Protein AF-A0A9P1EZS2-F1 (afdb_monomer_lite)

Structure (mmCIF, N/CA/C/O backbone):
data_AF-A0A9P1EZS2-F1
#
_entry.id   AF-A0A9P1EZS2-F1
#
loop_
_atom_site.group_PDB
_atom_site.id
_atom_site.type_symbol
_atom_site.label_atom_id
_atom_site.label_alt_id
_atom_site.label_comp_id
_atom_site.label_asym_id
_atom_site.label_entity_id
_atom_site.label_seq_id
_atom_site.pdbx_PDB_ins_code
_atom_site.Cartn_x
_atom_site.Cartn_y
_atom_site.Cartn_z
_atom_site.occupancy
_atom_site.B_iso_or_equiv
_atom_site.auth_seq_id
_atom_site.auth_comp_id
_atom_site.auth_asym_id
_atom_site.auth_atom_id
_atom_site.pdbx_PDB_model_num
ATOM 1 N N . MET A 1 1 ? -34.189 25.548 -22.438 1.00 42.16 1 MET A N 1
ATOM 2 C CA . MET A 1 1 ? -33.738 24.722 -21.299 1.00 42.16 1 MET A CA 1
ATOM 3 C C . MET A 1 1 ? -32.223 24.577 -21.402 1.00 42.16 1 MET A C 1
ATOM 5 O O . MET A 1 1 ? -31.744 23.620 -21.988 1.00 42.16 1 MET A O 1
ATOM 9 N N . LEU A 1 2 ? -31.485 25.589 -20.935 1.00 39.69 2 LEU A N 1
ATOM 10 C CA . LEU A 1 2 ? -30.025 25.577 -20.815 1.00 39.69 2 LEU A CA 1
ATOM 11 C C . LEU A 1 2 ? -29.708 25.756 -19.328 1.00 39.69 2 LEU A C 1
ATOM 13 O O . LEU A 1 2 ? -30.153 26.732 -18.727 1.00 39.69 2 LEU A O 1
ATOM 17 N N . GLY A 1 3 ? -29.027 24.778 -18.733 1.00 44.19 3 GLY A N 1
ATOM 18 C CA . GLY A 1 3 ? -28.654 24.793 -17.320 1.00 44.19 3 GLY A CA 1
ATOM 19 C C . GLY A 1 3 ? -27.441 25.696 -17.062 1.00 44.19 3 GLY A C 1
ATOM 20 O O . GLY A 1 3 ? -26.552 25.765 -17.913 1.00 44.19 3 GLY A O 1
ATOM 21 N N . PRO A 1 4 ? -27.367 26.378 -15.908 1.00 53.72 4 PRO A N 1
ATOM 22 C CA . PRO A 1 4 ? -26.203 27.174 -15.559 1.00 53.72 4 PRO A CA 1
ATOM 23 C C . PRO A 1 4 ? -25.082 26.275 -15.025 1.00 53.72 4 PRO A C 1
ATOM 25 O O . PRO A 1 4 ? -25.092 25.821 -13.882 1.00 53.72 4 PRO A O 1
ATOM 28 N N . VAL A 1 5 ? -24.083 26.055 -15.876 1.00 50.00 5 VAL A N 1
ATOM 29 C CA . VAL A 1 5 ? -22.696 25.826 -15.468 1.00 50.00 5 VAL A CA 1
ATOM 30 C C . VAL A 1 5 ? -22.141 27.182 -15.041 1.00 50.00 5 VAL A C 1
ATOM 32 O O . VAL A 1 5 ? -22.043 28.063 -15.884 1.00 50.00 5 VAL A O 1
ATOM 35 N N . PHE A 1 6 ? -21.810 27.357 -13.761 1.00 44.69 6 PHE A N 1
ATOM 36 C CA . PHE A 1 6 ? -20.547 27.960 -13.307 1.00 44.69 6 PHE A CA 1
ATOM 37 C C . PHE A 1 6 ? -20.536 28.031 -11.777 1.00 44.69 6 PHE A C 1
ATOM 39 O O . PHE A 1 6 ? -21.107 28.918 -11.148 1.00 44.69 6 PHE A O 1
ATOM 46 N N . LEU A 1 7 ? -19.851 27.062 -11.179 1.00 47.06 7 LEU A N 1
ATOM 47 C CA . LEU A 1 7 ? -19.443 27.080 -9.784 1.00 47.06 7 LEU A CA 1
ATOM 48 C C . LEU A 1 7 ? -18.214 27.999 -9.703 1.00 47.06 7 LEU A C 1
ATOM 50 O O . LEU A 1 7 ? -17.078 27.546 -9.808 1.00 47.06 7 LEU A O 1
ATOM 54 N N . LEU A 1 8 ? -18.449 29.313 -9.623 1.00 40.16 8 LEU A N 1
ATOM 55 C CA . LEU A 1 8 ? -17.398 30.317 -9.455 1.00 40.16 8 LEU A CA 1
ATOM 56 C C . LEU A 1 8 ? -17.190 30.568 -7.954 1.00 40.16 8 LEU A C 1
ATOM 58 O O . LEU A 1 8 ? -17.811 31.436 -7.345 1.00 40.16 8 LEU A O 1
ATOM 62 N N . LEU A 1 9 ? -16.329 29.753 -7.347 1.00 45.00 9 LEU A N 1
ATOM 63 C CA . LEU A 1 9 ? -15.863 29.928 -5.975 1.00 45.00 9 LEU A CA 1
ATOM 64 C C . LEU A 1 9 ? -14.822 31.063 -5.951 1.00 45.00 9 LEU A C 1
ATOM 66 O O . LEU A 1 9 ? -13.620 30.831 -6.048 1.00 45.00 9 LEU A O 1
ATOM 70 N N . THR A 1 10 ? -15.287 32.307 -5.864 1.00 47.81 10 THR A N 1
ATOM 71 C CA . THR A 1 10 ? -14.428 33.484 -5.671 1.00 47.81 10 THR A CA 1
ATOM 72 C C . THR A 1 10 ? -14.841 34.239 -4.417 1.00 47.81 10 THR A C 1
ATOM 74 O O . THR A 1 10 ? -15.723 35.087 -4.484 1.00 47.81 10 THR A O 1
ATOM 77 N N . VAL A 1 11 ? -14.157 33.981 -3.298 1.00 49.00 11 VAL A N 1
ATOM 78 C CA . VAL A 1 11 ? -13.886 35.006 -2.278 1.00 49.00 11 VAL A CA 1
ATOM 79 C C . VAL A 1 11 ? -12.475 34.778 -1.737 1.00 49.00 11 VAL A C 1
ATOM 81 O O . VAL A 1 11 ? -12.208 33.840 -0.990 1.00 49.00 11 VAL A O 1
ATOM 84 N N . LEU A 1 12 ? -11.566 35.652 -2.168 1.00 47.69 12 LEU A N 1
ATOM 85 C CA . LEU A 1 12 ? -10.296 35.919 -1.510 1.00 47.69 12 LEU A CA 1
ATOM 86 C C . LEU A 1 12 ? -10.538 36.696 -0.205 1.00 47.69 12 LEU A C 1
ATOM 88 O O . LEU A 1 12 ? -11.378 37.588 -0.161 1.00 47.69 12 LEU A O 1
ATOM 92 N N . SER A 1 13 ? -9.639 36.454 0.753 1.00 43.81 13 SER A N 1
ATOM 93 C CA . SER A 1 13 ? -9.264 37.323 1.878 1.00 43.81 13 SER A CA 1
ATOM 94 C C . SER A 1 13 ? -10.210 37.392 3.082 1.00 43.81 13 SER A C 1
ATOM 96 O O . SER A 1 13 ? -11.273 37.995 3.032 1.00 43.81 13 SER A O 1
ATOM 98 N N . ALA A 1 14 ? -9.740 36.895 4.228 1.00 48.53 14 ALA A N 1
ATOM 99 C CA . ALA A 1 14 ? -9.225 37.772 5.285 1.00 48.53 14 ALA A CA 1
ATOM 100 C C . ALA A 1 14 ? -8.646 36.940 6.440 1.00 48.53 14 ALA A C 1
ATOM 102 O O . ALA A 1 14 ? -9.167 35.892 6.811 1.00 48.53 14 ALA A O 1
ATOM 103 N N . HIS A 1 15 ? -7.549 37.430 7.013 1.00 48.53 15 HIS A N 1
ATOM 104 C CA . HIS A 1 15 ? -6.963 36.943 8.258 1.00 48.53 15 HIS A CA 1
ATOM 105 C C . HIS A 1 15 ? -8.011 36.880 9.382 1.00 48.53 15 HIS A C 1
ATOM 107 O O . HIS A 1 15 ? -8.374 37.910 9.945 1.00 48.53 15 HIS A O 1
ATOM 113 N N . ALA A 1 16 ? -8.438 35.679 9.763 1.00 54.88 16 ALA A N 1
ATOM 114 C CA . ALA A 1 16 ? -9.293 35.457 10.924 1.00 54.88 16 ALA A CA 1
ATOM 115 C C . ALA A 1 16 ? -8.528 34.688 12.007 1.00 54.88 16 ALA A C 1
ATOM 117 O O . ALA A 1 16 ? -8.819 33.534 12.281 1.00 54.88 16 ALA A O 1
ATOM 118 N N . PHE A 1 17 ? -7.522 35.330 12.606 1.00 55.34 17 PHE A N 1
ATOM 119 C CA . PHE A 1 17 ? -7.008 34.962 13.931 1.00 55.34 17 PHE A CA 1
ATOM 120 C C . PHE A 1 17 ? -6.355 36.190 14.574 1.00 55.34 17 PHE A C 1
ATOM 122 O O . PHE A 1 17 ? -5.138 36.363 14.595 1.00 55.34 17 PHE A O 1
ATOM 129 N N . ARG A 1 18 ? -7.189 37.097 15.081 1.00 59.06 18 ARG A N 1
ATOM 130 C CA . ARG A 1 18 ? -6.772 38.130 16.032 1.00 59.06 18 ARG A CA 1
ATOM 131 C C . ARG A 1 18 ? -7.809 38.198 17.144 1.00 59.06 18 ARG A C 1
ATOM 133 O O . ARG A 1 18 ? -8.926 38.637 16.912 1.00 59.06 18 ARG A O 1
ATOM 140 N N . GLY A 1 19 ? -7.398 37.767 18.335 1.00 53.03 19 GLY A N 1
ATOM 141 C CA . GLY A 1 19 ? -8.117 38.001 19.585 1.00 53.03 19 GLY A CA 1
ATOM 142 C C . GLY A 1 19 ? -8.971 36.829 20.059 1.00 53.03 19 GLY A C 1
ATOM 143 O O . GLY A 1 19 ? -10.191 36.876 19.967 1.00 53.03 19 GLY A O 1
ATOM 144 N N . LEU A 1 20 ? -8.339 35.811 20.652 1.00 61.22 20 LEU A N 1
ATOM 145 C CA . LEU A 1 20 ? -9.022 35.062 21.708 1.00 61.22 20 LEU A CA 1
ATOM 146 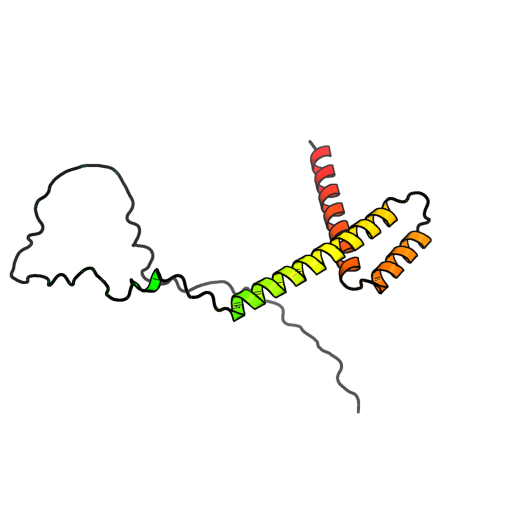C C . LEU A 1 20 ? -9.229 36.033 22.885 1.00 61.22 20 LEU A C 1
ATOM 148 O O . LEU A 1 20 ? -8.265 36.708 23.260 1.00 61.22 20 LEU A O 1
ATOM 152 N N . PRO A 1 21 ? -10.430 36.142 23.476 1.00 60.62 21 PRO A N 1
ATOM 153 C CA . PRO A 1 21 ? -10.590 36.884 24.718 1.00 60.62 21 PRO A CA 1
ATOM 154 C C . PRO A 1 21 ? -9.717 36.219 25.789 1.00 60.62 21 PRO A C 1
ATOM 156 O O . PRO A 1 21 ? -9.836 35.019 26.038 1.00 60.62 21 PRO A O 1
ATOM 159 N N . SER A 1 22 ? -8.806 36.978 26.402 1.00 60.75 22 SER A N 1
ATOM 160 C CA . SER A 1 22 ? -8.034 36.487 27.543 1.00 60.75 22 SER A CA 1
ATOM 161 C C . SER A 1 22 ? -9.009 36.116 28.655 1.00 60.75 22 SER A C 1
ATOM 163 O O . SER A 1 22 ? -9.719 36.991 29.154 1.00 60.75 22 SER A O 1
ATOM 165 N N . LEU A 1 23 ? -9.054 34.837 29.035 1.00 58.97 23 LEU A N 1
ATOM 166 C CA . LEU A 1 23 ? -9.809 34.402 30.206 1.00 58.97 23 LEU A CA 1
ATOM 167 C C . LEU A 1 23 ? -9.289 35.162 31.436 1.00 58.97 23 LEU A C 1
ATOM 169 O O . LEU A 1 23 ? -8.107 35.026 31.772 1.00 58.97 23 LEU A O 1
ATOM 173 N N . PRO A 1 24 ? -10.132 35.940 32.133 1.00 52.66 24 PRO A N 1
ATOM 174 C CA . PRO A 1 24 ? -9.740 36.539 33.394 1.00 52.66 24 PRO A CA 1
ATOM 175 C C . PRO A 1 24 ? -9.599 35.422 34.432 1.00 52.66 24 PRO A C 1
ATOM 177 O O . PRO A 1 24 ? -10.564 34.721 34.725 1.00 52.66 24 PRO A O 1
ATOM 180 N N . GLY A 1 25 ? -8.405 35.264 35.008 1.00 57.09 25 GLY A N 1
ATOM 181 C CA . GLY A 1 25 ? -8.287 34.694 36.354 1.00 57.09 25 GLY A CA 1
ATOM 182 C C . GLY A 1 25 ? -7.610 33.333 36.543 1.00 57.09 25 GLY A C 1
ATOM 183 O O . GLY A 1 25 ? -7.593 32.873 37.678 1.00 57.09 25 GLY A O 1
ATOM 184 N N . TYR A 1 26 ? -6.996 32.704 35.532 1.00 55.81 26 TYR A N 1
ATOM 185 C CA . TYR A 1 26 ? -6.323 31.399 35.735 1.00 55.81 26 TYR A CA 1
ATOM 186 C C . TYR A 1 26 ? -4.783 31.427 35.761 1.00 55.81 26 TYR A C 1
ATOM 188 O O . TYR A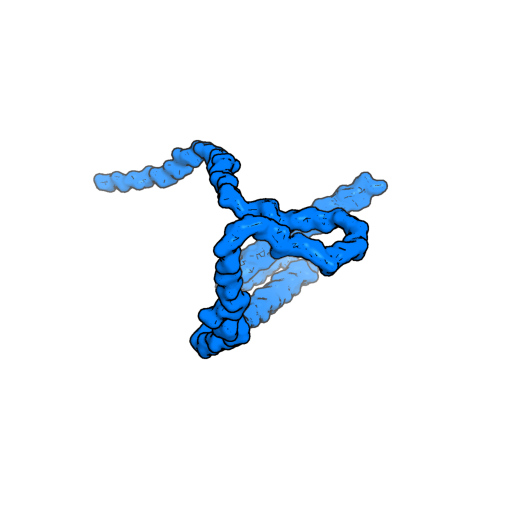 1 26 ? -4.165 30.391 35.989 1.00 55.81 26 TYR A O 1
ATOM 196 N N . LEU A 1 27 ? -4.140 32.588 35.591 1.00 51.34 27 LEU A N 1
ATOM 197 C CA . LEU A 1 27 ? -2.669 32.684 35.512 1.00 51.34 27 LEU A CA 1
ATOM 198 C C . LEU A 1 27 ? -1.938 33.006 36.832 1.00 51.34 27 LEU A C 1
ATOM 200 O O . LEU A 1 27 ? -0.716 33.082 36.821 1.00 51.34 27 LEU A O 1
ATOM 204 N N . ASN A 1 28 ? -2.628 33.108 37.976 1.00 53.91 28 ASN A N 1
ATOM 205 C CA . ASN A 1 28 ? -1.989 33.377 39.282 1.00 53.91 28 ASN A CA 1
ATOM 206 C C . ASN A 1 28 ? -2.011 32.179 40.257 1.00 53.91 28 ASN A C 1
ATOM 208 O O . ASN A 1 28 ? -1.978 32.371 41.469 1.00 53.91 28 ASN A O 1
ATOM 212 N N . ALA A 1 29 ? -2.072 30.939 39.759 1.00 55.19 29 ALA A N 1
ATOM 213 C CA . ALA A 1 29 ? -2.030 29.739 40.611 1.00 55.19 29 ALA A CA 1
ATOM 214 C C . ALA A 1 29 ? -0.631 29.106 40.756 1.00 55.19 29 ALA A C 1
ATOM 216 O O . ALA A 1 29 ? -0.474 28.154 41.516 1.00 55.19 29 ALA A O 1
ATOM 217 N N . PHE A 1 30 ? 0.395 29.644 40.093 1.00 49.12 30 PHE A N 1
ATOM 218 C CA . PHE A 1 30 ? 1.780 29.219 40.293 1.00 49.12 30 PHE A CA 1
ATOM 219 C C . PHE A 1 30 ? 2.580 30.374 40.883 1.00 49.12 30 PHE A C 1
ATOM 221 O O . PHE A 1 30 ? 3.168 31.189 40.177 1.00 49.12 30 PHE A O 1
ATOM 228 N N . GLY A 1 31 ? 2.542 30.451 42.214 1.00 43.75 31 GLY A N 1
ATOM 229 C CA . GLY A 1 31 ? 3.462 31.271 42.986 1.00 43.75 31 GLY A CA 1
ATOM 230 C C . GLY A 1 31 ? 4.897 30.872 42.659 1.00 43.75 31 GLY A C 1
ATOM 231 O O . GLY A 1 31 ? 5.270 29.702 42.723 1.00 43.75 31 GLY A O 1
ATOM 232 N N . THR A 1 32 ? 5.678 31.872 42.279 1.00 45.88 32 THR A N 1
ATOM 233 C CA . THR A 1 32 ? 7.109 31.805 42.015 1.00 45.88 32 THR A CA 1
ATOM 234 C C . THR A 1 32 ? 7.847 31.249 43.229 1.00 45.88 32 THR A C 1
ATOM 236 O O . THR A 1 32 ? 7.837 31.850 44.304 1.00 45.88 32 THR A O 1
ATOM 239 N N . THR A 1 33 ? 8.511 30.108 43.062 1.00 46.25 33 THR A N 1
ATOM 240 C CA . THR A 1 33 ? 9.454 29.577 44.044 1.00 46.25 33 THR A CA 1
ATOM 241 C C . THR A 1 33 ? 10.733 30.406 44.002 1.00 46.25 33 THR A C 1
ATOM 243 O O . THR A 1 33 ? 11.621 30.152 43.190 1.00 46.25 33 THR A O 1
ATOM 246 N N . SER A 1 34 ? 10.841 31.389 44.887 1.00 39.59 34 SER A N 1
ATOM 247 C CA . SER A 1 34 ? 12.123 31.969 45.275 1.00 39.59 34 SER A CA 1
ATOM 248 C C . SER A 1 34 ? 12.412 31.594 46.727 1.00 39.59 34 SER A C 1
ATOM 250 O O . SER A 1 34 ? 11.769 32.102 47.639 1.00 39.59 34 SER A O 1
ATOM 252 N N . SER A 1 35 ? 13.376 30.682 46.882 1.00 36.53 35 SER A N 1
ATOM 253 C CA . SER A 1 35 ? 14.331 30.566 47.996 1.00 36.53 35 SER A CA 1
ATOM 254 C C . SER A 1 35 ? 13.812 30.552 49.447 1.00 36.53 35 SER A C 1
ATOM 256 O O . SER A 1 35 ? 13.485 31.584 50.016 1.00 36.53 35 SER A O 1
ATOM 258 N N . SER A 1 36 ? 13.909 29.365 50.058 1.00 39.97 36 SER A N 1
ATOM 259 C CA . SER A 1 36 ? 14.579 29.094 51.346 1.00 39.97 36 SER A CA 1
ATOM 260 C C . SER A 1 36 ? 14.473 30.137 52.469 1.00 39.97 36 SER A C 1
ATOM 262 O O . SER A 1 36 ? 15.233 31.100 52.476 1.00 39.97 36 SER A O 1
ATOM 264 N N . ALA A 1 37 ? 13.688 29.822 53.503 1.00 34.88 37 ALA A N 1
ATOM 265 C CA . ALA A 1 37 ? 14.141 29.825 54.900 1.00 34.88 37 ALA A CA 1
ATOM 266 C C . ALA A 1 37 ? 13.066 29.182 55.789 1.00 34.88 37 ALA A C 1
ATOM 268 O O . ALA A 1 37 ? 11.892 29.546 55.724 1.00 34.88 37 ALA A O 1
ATOM 269 N N . GLU A 1 38 ? 13.476 28.218 56.610 1.00 46.91 38 GLU A N 1
ATOM 270 C CA . GLU A 1 38 ? 12.722 27.804 57.789 1.00 46.91 38 GLU A CA 1
ATOM 271 C C . GLU A 1 38 ? 12.465 29.010 58.702 1.00 46.91 38 GLU A C 1
ATOM 273 O O . GLU A 1 38 ? 13.384 29.793 58.931 1.00 46.91 38 GLU A O 1
ATOM 278 N N . ALA A 1 39 ? 11.250 29.132 59.241 1.00 40.19 39 ALA A N 1
ATOM 279 C CA . ALA A 1 39 ? 10.993 29.600 60.605 1.00 40.19 39 ALA A CA 1
ATOM 280 C C . ALA A 1 39 ? 9.485 29.613 60.902 1.00 40.19 39 ALA A C 1
ATOM 282 O O . ALA A 1 39 ? 8.671 30.093 60.117 1.00 40.19 39 ALA A O 1
ATOM 283 N N . ASP A 1 40 ? 9.164 29.122 62.094 1.00 36.28 40 ASP A N 1
ATOM 284 C CA . ASP A 1 40 ? 8.028 29.512 62.923 1.00 36.28 40 ASP A CA 1
ATOM 285 C C . ASP A 1 40 ? 6.602 29.163 62.484 1.00 36.28 40 ASP A C 1
ATOM 287 O O . ASP A 1 40 ? 5.780 29.947 62.013 1.00 36.28 40 ASP A O 1
ATOM 291 N N . ASN A 1 41 ? 6.260 27.946 62.895 1.00 51.97 41 ASN A 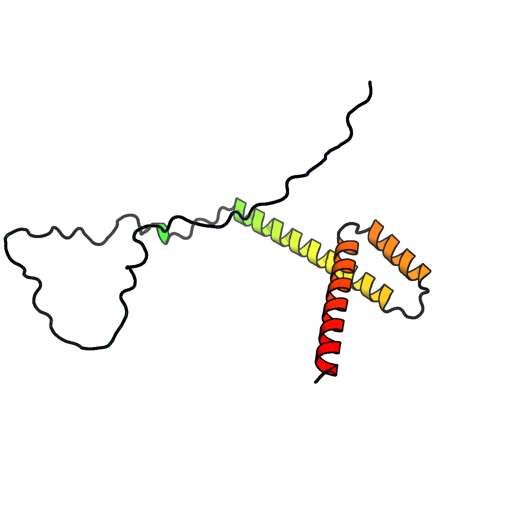N 1
ATOM 292 C CA . ASN A 1 41 ? 5.204 27.696 63.872 1.00 51.97 41 ASN A CA 1
ATOM 293 C C . ASN A 1 41 ? 4.933 28.876 64.845 1.00 51.97 41 ASN A C 1
ATOM 295 O O . ASN A 1 41 ? 5.414 28.878 65.970 1.00 51.97 41 ASN A O 1
ATOM 299 N N . SER A 1 42 ? 4.144 29.870 64.442 1.00 49.75 42 SER A N 1
ATOM 300 C CA . SER A 1 42 ? 3.180 30.582 65.298 1.00 49.75 42 SER A CA 1
ATOM 301 C C . SER A 1 42 ? 2.471 31.681 64.502 1.00 49.75 42 SER A C 1
ATOM 303 O O . SER A 1 42 ? 3.049 32.329 63.640 1.00 49.75 42 SER A O 1
ATOM 305 N N . GLY A 1 43 ? 1.193 31.915 64.801 1.00 51.31 43 GLY A N 1
ATOM 306 C CA . GLY A 1 43 ? 0.540 33.163 64.401 1.00 51.31 43 GLY A CA 1
ATOM 307 C C . GLY A 1 43 ? -0.343 33.089 63.158 1.00 51.31 43 GLY A C 1
ATOM 308 O O . GLY A 1 43 ? -0.130 33.790 62.176 1.00 51.31 43 GLY A O 1
ATOM 309 N N . ARG A 1 44 ? -1.449 32.346 63.243 1.00 50.91 44 ARG A N 1
ATOM 310 C CA . ARG A 1 44 ? -2.694 32.777 62.581 1.00 50.91 44 ARG A CA 1
ATOM 311 C C . ARG A 1 44 ? -3.810 32.934 63.604 1.00 50.91 44 ARG A C 1
ATOM 313 O O . ARG A 1 44 ? -4.862 32.316 63.509 1.00 50.91 44 ARG A O 1
ATOM 320 N N . PHE A 1 45 ? -3.559 33.800 64.581 1.00 49.22 45 PHE A N 1
ATOM 321 C CA . PHE A 1 45 ? -4.623 34.544 65.240 1.00 49.22 45 PHE A CA 1
ATOM 322 C C . PHE A 1 45 ? -4.586 35.966 64.691 1.00 49.22 45 PHE A C 1
ATOM 324 O O . PHE A 1 45 ? -3.689 36.736 65.018 1.00 49.22 45 PHE A O 1
ATOM 331 N N . TYR A 1 46 ? -5.573 36.308 63.866 1.00 46.47 46 TYR A N 1
ATOM 332 C CA . TYR A 1 46 ? -5.984 37.696 63.698 1.00 46.47 46 TYR A CA 1
ATOM 333 C C . TYR A 1 46 ? -7.381 37.864 64.293 1.00 46.47 46 TYR A C 1
ATOM 335 O O . TYR A 1 46 ? -8.231 36.977 64.235 1.00 46.47 46 TYR A O 1
ATOM 343 N N . ASN A 1 47 ? -7.519 38.995 64.971 1.00 49.50 47 ASN A N 1
ATOM 344 C CA . ASN A 1 47 ? -8.493 39.336 65.992 1.00 49.50 47 ASN A CA 1
ATOM 345 C C . ASN A 1 47 ? -9.967 39.366 65.543 1.00 49.50 47 ASN A C 1
ATOM 347 O O . ASN A 1 47 ? -10.286 39.672 64.400 1.00 49.50 47 ASN A O 1
ATOM 351 N N . ARG A 1 48 ? -10.837 39.186 66.553 1.00 51.88 48 ARG A N 1
ATOM 352 C CA . ARG A 1 48 ? -12.308 39.346 66.606 1.00 51.88 48 ARG A CA 1
ATOM 353 C C . ARG A 1 48 ? -13.162 38.253 65.941 1.00 51.88 48 ARG A C 1
ATOM 355 O O . ARG A 1 48 ? -13.756 38.421 64.887 1.00 51.88 48 ARG A O 1
ATOM 362 N N . GLY A 1 49 ? -13.363 37.178 66.706 1.00 55.69 49 GLY A N 1
ATOM 363 C CA . GLY A 1 49 ? -14.717 36.693 67.012 1.00 55.69 49 GLY A CA 1
ATOM 364 C C . GLY A 1 49 ? -15.412 35.735 66.044 1.00 55.69 49 GLY A C 1
ATOM 365 O O . GLY A 1 49 ? -16.481 35.250 66.400 1.00 55.69 49 GLY A O 1
ATOM 366 N N . LEU A 1 50 ? -14.846 35.393 64.885 1.00 53.06 50 LEU A N 1
ATOM 367 C CA . LEU A 1 50 ? -15.466 34.408 63.992 1.00 53.06 50 LEU A CA 1
ATOM 368 C C . LEU A 1 50 ? -14.529 33.223 63.749 1.00 53.06 50 LEU A C 1
ATOM 370 O O . LEU A 1 50 ? -13.569 33.307 62.985 1.00 53.06 50 LEU A O 1
ATOM 374 N N . ARG A 1 51 ? -14.820 32.088 64.398 1.00 53.44 51 ARG A N 1
ATOM 375 C CA . ARG A 1 51 ? -14.248 30.795 64.003 1.00 53.44 51 ARG A CA 1
ATOM 376 C C . ARG A 1 51 ? -14.689 30.527 62.565 1.00 53.44 51 ARG A C 1
ATOM 378 O O . ARG A 1 51 ? -15.852 30.204 62.332 1.00 53.44 51 ARG A O 1
ATOM 385 N N . VAL A 1 52 ? -13.778 30.674 61.605 1.00 53.25 52 VAL A N 1
ATOM 386 C CA . VAL A 1 52 ? -14.003 30.206 60.235 1.00 53.25 52 VAL A CA 1
ATOM 387 C C . VAL A 1 52 ? -14.258 28.706 60.334 1.00 53.25 52 VAL A C 1
ATOM 389 O O . VAL A 1 52 ? -13.379 27.956 60.758 1.00 53.25 52 VAL A O 1
ATOM 392 N N . LYS A 1 53 ? -15.482 28.268 60.014 1.00 59.00 53 LYS A N 1
ATOM 393 C CA . LYS A 1 53 ? -15.801 26.846 59.894 1.00 59.00 53 LYS A CA 1
ATOM 394 C C . LYS A 1 53 ? -14.967 26.312 58.735 1.00 59.00 53 LYS A C 1
ATOM 396 O O . LYS A 1 53 ? -15.305 26.517 57.574 1.00 59.00 53 LYS A O 1
ATOM 401 N N . THR A 1 54 ? -13.841 25.687 59.049 1.00 60.41 54 THR A N 1
ATOM 402 C CA . THR A 1 54 ? -13.066 24.921 58.081 1.00 60.41 54 THR A CA 1
ATOM 403 C C . THR A 1 54 ? -13.935 23.746 57.664 1.00 60.41 54 THR A C 1
ATOM 405 O O . THR A 1 54 ? -14.139 22.819 58.448 1.00 60.41 54 THR A O 1
ATOM 408 N N . TYR A 1 55 ? -14.507 23.816 56.464 1.00 52.66 55 TYR A N 1
ATOM 409 C CA . TYR A 1 55 ? -15.166 22.662 55.870 1.00 52.66 55 TYR A CA 1
ATOM 410 C C . TYR A 1 55 ? -14.143 21.526 55.734 1.00 52.66 55 TYR A C 1
ATOM 412 O O . TYR A 1 55 ? -12.964 21.797 55.471 1.00 52.66 55 TYR A O 1
ATOM 420 N N . PRO A 1 56 ? -14.555 20.266 55.947 1.00 57.53 56 PRO A N 1
ATOM 421 C CA . PRO A 1 56 ? -13.667 19.130 55.770 1.00 57.53 56 PRO A CA 1
ATOM 422 C C . PRO A 1 56 ? -13.084 19.155 54.353 1.00 57.53 56 PRO A C 1
ATOM 424 O O . PRO A 1 56 ? -13.797 19.335 53.372 1.00 57.53 56 PRO A O 1
ATOM 427 N N . ARG A 1 57 ? -11.763 18.972 54.254 1.00 57.50 57 ARG A N 1
ATOM 428 C CA . ARG A 1 57 ? -11.005 18.898 52.989 1.00 57.50 57 ARG A CA 1
ATOM 429 C C . ARG A 1 57 ? -11.334 17.658 52.147 1.00 57.50 57 ARG A C 1
ATOM 431 O O . ARG A 1 57 ? -10.720 17.457 51.104 1.00 57.50 57 ARG A O 1
ATOM 438 N N . VAL A 1 58 ? -12.256 16.823 52.614 1.00 56.06 58 VAL A N 1
ATOM 439 C CA . VAL A 1 58 ? -12.690 15.614 51.927 1.00 56.06 58 VAL A CA 1
ATOM 440 C C . VAL A 1 58 ? -13.903 15.994 51.090 1.00 56.06 58 VAL A C 1
ATOM 442 O O . VAL A 1 58 ? -15.015 16.136 51.594 1.00 56.06 58 VAL A O 1
ATOM 445 N N . TYR A 1 59 ? -13.662 16.242 49.806 1.00 54.38 59 TYR A N 1
ATOM 446 C CA . TYR A 1 59 ? -14.728 16.282 48.816 1.00 54.38 59 TYR A CA 1
ATOM 447 C C . TYR A 1 59 ? -15.231 14.845 48.645 1.00 54.38 59 TYR A C 1
ATOM 449 O O . TYR A 1 59 ? -14.698 14.109 47.814 1.00 54.38 59 TYR A O 1
ATOM 457 N N . ASN A 1 60 ? -16.220 14.447 49.452 1.00 53.81 60 ASN A N 1
ATOM 458 C CA . ASN A 1 60 ? -16.977 13.215 49.236 1.00 53.81 60 ASN A CA 1
ATOM 459 C C . ASN A 1 60 ? -17.576 13.284 47.822 1.00 53.81 60 ASN A C 1
ATOM 461 O O . ASN A 1 60 ? -18.529 14.029 47.588 1.00 53.81 60 ASN A O 1
ATOM 465 N N . GLY A 1 61 ? -16.947 12.601 46.867 1.00 54.72 61 GLY A N 1
ATOM 466 C CA . GLY A 1 61 ? -17.269 12.698 45.438 1.00 54.72 61 GLY A CA 1
ATOM 467 C C . GLY A 1 61 ? -16.073 12.701 44.479 1.00 54.72 61 GLY A C 1
ATOM 468 O O . GLY A 1 61 ? -16.270 12.448 43.294 1.00 54.72 61 GLY A O 1
ATOM 469 N N . LEU A 1 62 ? -14.837 12.936 44.946 1.00 54.06 62 LEU A N 1
ATOM 470 C CA . LEU A 1 62 ? -13.623 12.752 44.118 1.00 54.06 62 LEU A CA 1
ATOM 471 C C . LEU A 1 62 ? -13.061 11.322 44.174 1.00 54.06 62 LEU A C 1
ATOM 473 O O . LEU A 1 62 ? -12.185 10.967 43.390 1.00 54.06 62 LEU A O 1
ATOM 477 N N . GLU A 1 63 ? -13.583 10.494 45.070 1.00 57.34 63 GLU A N 1
ATOM 478 C CA . GLU A 1 63 ? -13.202 9.089 45.242 1.00 57.34 63 GLU A CA 1
ATOM 479 C C . GLU A 1 63 ? -13.586 8.195 44.048 1.00 57.34 63 GLU A C 1
ATOM 481 O O . GLU A 1 63 ? -12.906 7.205 43.793 1.00 57.34 63 GLU A O 1
ATOM 486 N N . ASN A 1 64 ? -14.533 8.630 43.207 1.00 53.25 64 ASN A N 1
ATOM 487 C CA . ASN A 1 64 ? -14.915 7.921 41.977 1.00 53.25 64 ASN A CA 1
ATOM 488 C C . ASN A 1 64 ? -14.120 8.353 40.729 1.00 53.25 64 ASN A C 1
ATOM 490 O O . ASN A 1 64 ? -14.322 7.802 39.652 1.00 53.25 64 ASN A O 1
ATOM 494 N N . LEU A 1 65 ? -13.202 9.324 40.826 1.00 53.69 65 LEU A N 1
ATOM 495 C CA . LEU A 1 65 ? -12.313 9.664 39.698 1.00 53.69 65 LEU A CA 1
ATOM 496 C C . LEU A 1 65 ? -11.098 8.729 39.599 1.00 53.69 65 LEU A C 1
ATOM 498 O O . LEU A 1 65 ? -10.409 8.729 38.580 1.00 53.69 65 LEU A O 1
ATOM 502 N N . ALA A 1 66 ? -10.836 7.946 40.650 1.00 53.84 66 ALA A N 1
ATOM 503 C CA . ALA A 1 66 ? -9.844 6.876 40.651 1.00 53.84 66 ALA A CA 1
ATOM 504 C C . ALA A 1 66 ? -10.429 5.529 40.189 1.00 53.84 66 ALA A C 1
ATOM 506 O O . ALA A 1 66 ? -9.669 4.581 39.977 1.00 53.84 66 ALA A O 1
ATOM 507 N N . GLU A 1 67 ? -11.752 5.429 40.007 1.00 54.22 67 GLU A N 1
ATOM 508 C CA . GLU A 1 67 ? -12.356 4.251 39.398 1.00 54.22 67 GLU A CA 1
ATOM 509 C C . GLU A 1 67 ? -11.958 4.213 37.927 1.00 54.22 67 GLU A C 1
ATOM 511 O O . GLU A 1 67 ? -12.277 5.089 37.121 1.00 54.22 67 GLU A O 1
ATOM 516 N N . LEU A 1 68 ? -11.181 3.184 37.606 1.00 55.81 68 LEU A N 1
ATOM 517 C CA . LEU A 1 68 ? -10.722 2.841 36.277 1.00 55.81 68 LEU A CA 1
ATOM 518 C C . LEU A 1 68 ? -11.963 2.673 35.400 1.00 55.81 68 LEU A C 1
ATOM 520 O O . LEU A 1 68 ? -12.555 1.598 35.409 1.00 55.81 68 LEU A O 1
ATOM 524 N N . LYS A 1 69 ? -12.376 3.761 34.723 1.00 58.81 69 LYS A N 1
ATOM 525 C CA . LYS A 1 69 ? -13.580 3.849 33.887 1.00 58.81 69 LYS A CA 1
ATOM 526 C C . LYS A 1 69 ? -13.767 2.514 33.187 1.00 58.81 69 LYS A C 1
ATOM 528 O O . LYS A 1 69 ? -12.921 2.141 32.368 1.00 58.81 69 LYS A O 1
ATOM 533 N N . GLU A 1 70 ? -14.806 1.795 33.608 1.00 56.38 70 GLU A N 1
ATOM 534 C CA . GLU A 1 70 ? -15.127 0.445 33.169 1.00 56.38 70 GLU A CA 1
ATOM 535 C C . GLU A 1 70 ? -14.927 0.408 31.652 1.00 56.38 70 GLU A C 1
ATOM 537 O O . GLU A 1 70 ? -15.498 1.229 30.926 1.00 56.38 70 GLU A O 1
ATOM 542 N N . LYS A 1 71 ? -13.967 -0.403 31.184 1.00 65.50 71 LYS A N 1
ATOM 543 C CA . LYS A 1 71 ? -13.616 -0.458 29.763 1.00 65.50 71 LYS A CA 1
ATOM 544 C C . LYS A 1 71 ? -14.864 -0.924 29.041 1.00 65.50 71 LYS A C 1
ATOM 546 O O . LYS A 1 71 ? -15.136 -2.118 29.045 1.00 65.50 71 LYS A O 1
ATOM 551 N N . ASP A 1 72 ? -15.594 0.023 28.462 1.00 77.88 72 ASP A N 1
ATOM 552 C CA . ASP A 1 72 ? -16.800 -0.259 27.702 1.00 77.88 72 ASP A CA 1
ATOM 553 C C . ASP A 1 72 ? -16.470 -1.403 26.725 1.00 77.88 72 ASP A C 1
ATOM 555 O O . ASP A 1 72 ? -15.584 -1.239 25.868 1.00 77.88 72 ASP A O 1
ATOM 559 N N . PRO A 1 73 ? -17.078 -2.590 26.905 1.00 80.69 73 PRO A N 1
ATOM 560 C CA . PRO A 1 73 ? -16.710 -3.778 26.148 1.00 80.69 73 PRO A CA 1
ATOM 561 C C . PRO A 1 73 ? -16.883 -3.542 24.644 1.00 80.69 73 PRO A C 1
ATOM 563 O O . PRO A 1 73 ? -16.098 -4.061 23.848 1.00 80.69 73 PRO A O 1
ATOM 566 N N . VAL A 1 74 ? -17.821 -2.668 24.258 1.00 85.44 74 VAL A N 1
ATOM 567 C CA . VAL A 1 74 ? -18.042 -2.253 22.871 1.00 85.44 74 VAL A CA 1
ATOM 568 C C . VAL A 1 74 ? -16.855 -1.441 22.351 1.00 85.44 74 VAL A C 1
ATOM 570 O O . VAL A 1 74 ? -16.335 -1.726 21.273 1.00 85.44 74 VAL A O 1
ATOM 573 N N . LEU A 1 75 ? -16.350 -0.474 23.125 1.00 83.75 75 LEU A N 1
ATOM 574 C CA . LEU A 1 75 ? -15.171 0.314 22.737 1.00 83.75 75 LEU A CA 1
ATOM 575 C C . LEU A 1 75 ? -13.901 -0.542 22.661 1.00 83.75 75 LEU A C 1
ATOM 577 O O . LEU A 1 75 ? -13.041 -0.294 21.812 1.00 83.75 75 LEU A O 1
ATOM 581 N N . SER A 1 76 ? -13.772 -1.552 23.525 1.00 84.50 76 SER A N 1
ATOM 582 C CA . SER A 1 76 ? -12.663 -2.509 23.458 1.00 84.50 76 SER A CA 1
ATOM 583 C C . SER A 1 76 ? -12.720 -3.342 22.177 1.00 84.50 76 SER A C 1
ATOM 585 O O . SER A 1 76 ? -11.702 -3.493 21.500 1.00 84.50 76 SER A O 1
ATOM 587 N N . GLN A 1 77 ? -13.904 -3.835 21.809 1.00 86.94 77 GLN A N 1
ATOM 588 C CA . GLN A 1 77 ? -14.103 -4.607 20.584 1.00 86.94 77 GLN A CA 1
ATOM 589 C C . GLN A 1 77 ? -13.864 -3.759 19.327 1.00 86.94 77 GLN A C 1
ATOM 591 O O . GLN A 1 77 ? -13.168 -4.197 18.412 1.00 86.94 77 GLN A O 1
ATOM 596 N N . ILE A 1 78 ? -14.353 -2.514 19.300 1.00 88.94 78 ILE A N 1
ATOM 597 C CA . ILE A 1 78 ? -14.081 -1.570 18.204 1.00 88.94 78 ILE A CA 1
ATOM 598 C C . ILE A 1 78 ? -12.575 -1.340 18.063 1.00 88.94 78 ILE A C 1
ATOM 600 O O . ILE A 1 78 ? -12.046 -1.404 16.955 1.00 88.94 78 ILE A O 1
ATOM 604 N N . ARG A 1 79 ? -11.859 -1.120 19.173 1.00 88.12 79 ARG A N 1
ATOM 605 C CA . ARG A 1 79 ? -10.404 -0.918 19.149 1.00 88.12 79 ARG A CA 1
ATOM 606 C C . ARG A 1 79 ? -9.670 -2.124 18.567 1.00 88.12 79 ARG A C 1
ATOM 608 O O . ARG A 1 79 ? -8.768 -1.934 17.759 1.00 88.12 79 ARG A O 1
ATOM 615 N N . GLN A 1 80 ? -10.057 -3.337 18.957 1.00 91.25 80 GLN A N 1
ATOM 616 C CA . GLN A 1 80 ? -9.465 -4.566 18.425 1.00 91.25 80 GLN A CA 1
ATOM 617 C C . GLN A 1 80 ? -9.726 -4.716 16.923 1.00 91.25 80 GLN A C 1
ATOM 619 O O . GLN A 1 80 ? -8.793 -4.983 16.172 1.00 91.25 80 GLN A O 1
ATOM 624 N N . ASN A 1 81 ? -10.958 -4.475 16.470 1.00 93.81 81 ASN A N 1
ATOM 625 C CA . ASN A 1 81 ? -11.305 -4.554 15.050 1.00 93.81 81 ASN A CA 1
ATOM 626 C C . ASN A 1 81 ? -10.519 -3.534 14.220 1.00 93.81 81 ASN A C 1
ATOM 628 O O . ASN A 1 81 ? -9.890 -3.899 13.232 1.00 93.81 81 ASN A O 1
ATOM 632 N N . VAL A 1 82 ? -10.468 -2.278 14.674 1.00 93.94 82 VAL A N 1
ATOM 633 C CA . VAL A 1 82 ? -9.682 -1.226 14.017 1.00 93.94 82 VAL A CA 1
ATOM 634 C C . VAL A 1 82 ? -8.198 -1.593 13.980 1.00 93.94 82 VAL A C 1
ATOM 636 O O . VAL A 1 82 ? -7.545 -1.392 12.962 1.00 93.94 82 VAL A O 1
ATOM 639 N N . GLN A 1 83 ? -7.653 -2.165 15.056 1.00 93.94 83 GLN A N 1
ATOM 640 C CA . GLN A 1 83 ? -6.256 -2.597 15.091 1.00 93.94 83 GLN A CA 1
ATOM 641 C C . GLN A 1 83 ? -5.969 -3.717 14.078 1.00 93.94 83 GLN A C 1
ATOM 643 O O . GLN A 1 83 ? -4.943 -3.674 13.401 1.00 93.94 83 GLN A O 1
ATOM 648 N N . LEU A 1 84 ? -6.876 -4.687 13.937 1.00 95.38 84 LEU A N 1
ATOM 649 C CA . LEU A 1 84 ? -6.759 -5.745 12.931 1.00 95.38 84 LEU A CA 1
ATOM 650 C C . LEU A 1 84 ? -6.850 -5.191 11.506 1.00 95.38 84 LEU A C 1
ATOM 652 O O . LEU A 1 84 ? -6.093 -5.618 10.637 1.00 95.38 84 LEU A O 1
ATOM 656 N N . ASP A 1 85 ? -7.741 -4.234 11.263 1.00 94.00 85 ASP A N 1
ATOM 657 C CA . ASP A 1 85 ? -7.881 -3.613 9.947 1.00 94.00 85 ASP A CA 1
ATOM 658 C C . ASP A 1 85 ? -6.652 -2.770 9.585 1.00 94.00 85 ASP A C 1
ATOM 660 O O . ASP A 1 85 ? -6.155 -2.863 8.462 1.00 94.00 85 ASP A O 1
ATOM 664 N N . ILE A 1 86 ? -6.088 -2.028 10.545 1.00 93.69 86 ILE A N 1
ATOM 665 C CA . ILE A 1 86 ? -4.814 -1.316 10.367 1.00 93.69 86 ILE A CA 1
ATOM 666 C C . ILE A 1 86 ? -3.694 -2.299 10.017 1.00 93.69 86 ILE A C 1
ATOM 668 O O . ILE A 1 86 ? -2.919 -2.024 9.101 1.00 93.69 86 ILE A O 1
ATOM 672 N N . GLN A 1 87 ? -3.612 -3.442 10.705 1.00 94.25 87 GLN A N 1
ATOM 673 C CA . GLN A 1 87 ? -2.588 -4.447 10.425 1.00 94.25 87 GLN A CA 1
ATOM 674 C C . GLN A 1 87 ? -2.713 -4.990 8.996 1.00 94.25 87 GLN A C 1
ATOM 676 O O . GLN A 1 87 ? -1.729 -5.003 8.263 1.00 94.25 87 GLN A O 1
ATOM 681 N N . LYS A 1 88 ? -3.928 -5.349 8.564 1.00 95.12 88 LYS A N 1
ATOM 682 C CA . LYS A 1 88 ? -4.177 -5.834 7.196 1.00 95.12 88 LYS A CA 1
ATOM 683 C C . LYS A 1 88 ? -3.774 -4.808 6.139 1.00 95.12 88 LYS A C 1
ATOM 685 O O . LYS A 1 88 ? -3.094 -5.158 5.180 1.00 95.12 88 LYS A O 1
ATOM 690 N N . ILE A 1 89 ? -4.160 -3.544 6.331 1.00 92.19 89 ILE A N 1
ATOM 691 C CA . ILE A 1 89 ? -3.790 -2.455 5.416 1.00 92.19 89 ILE A CA 1
ATOM 692 C C . ILE A 1 89 ? -2.270 -2.273 5.401 1.00 92.19 89 ILE A C 1
ATOM 694 O O . ILE A 1 89 ? -1.681 -2.107 4.337 1.00 92.19 89 ILE A O 1
ATOM 698 N N . SER A 1 90 ? -1.620 -2.318 6.565 1.00 92.50 90 SER A N 1
ATOM 699 C CA . SER A 1 90 ? -0.163 -2.210 6.675 1.00 92.50 90 SER A CA 1
ATOM 700 C C . SER A 1 90 ? 0.547 -3.326 5.905 1.00 92.50 90 SER A C 1
ATOM 702 O O . SER A 1 90 ? 1.500 -3.059 5.171 1.00 92.50 90 SER A O 1
ATOM 704 N N . ASP A 1 91 ? 0.071 -4.564 6.032 1.00 94.19 91 ASP A N 1
ATOM 705 C CA . ASP A 1 91 ? 0.639 -5.717 5.336 1.00 94.19 91 ASP A CA 1
ATOM 706 C C .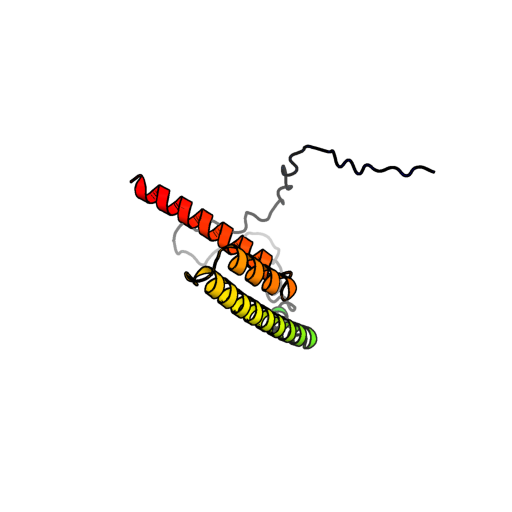 ASP A 1 91 ? 0.452 -5.592 3.815 1.00 94.19 91 ASP A C 1
ATOM 708 O O . ASP A 1 91 ? 1.397 -5.797 3.050 1.00 94.19 91 ASP A O 1
ATOM 712 N N . GLU A 1 92 ? -0.734 -5.172 3.366 1.00 93.56 92 GLU A N 1
ATOM 713 C CA . GLU A 1 92 ? -1.044 -4.931 1.953 1.00 93.56 92 GLU A CA 1
ATOM 714 C C . GLU A 1 92 ? -0.157 -3.826 1.357 1.00 93.56 92 GLU A C 1
ATOM 716 O O . GLU A 1 92 ? 0.487 -4.024 0.325 1.00 93.56 92 GLU A O 1
ATOM 721 N N . VAL A 1 93 ? -0.038 -2.686 2.045 1.00 93.75 93 VAL A N 1
ATOM 722 C CA . VAL A 1 93 ? 0.856 -1.587 1.649 1.00 93.75 93 VAL A CA 1
ATOM 723 C C . VAL A 1 93 ? 2.311 -2.059 1.597 1.00 93.75 93 VAL A C 1
ATOM 725 O O . VAL A 1 93 ? 3.036 -1.713 0.662 1.00 93.75 93 VAL A O 1
ATOM 728 N N . GLY A 1 94 ? 2.743 -2.878 2.558 1.00 92.44 94 GLY A N 1
ATOM 729 C CA . GLY A 1 94 ? 4.084 -3.456 2.589 1.00 92.44 94 GLY A CA 1
ATOM 730 C C . GLY A 1 94 ? 4.370 -4.376 1.399 1.00 92.44 94 GLY A C 1
ATOM 731 O O . GLY A 1 94 ? 5.449 -4.302 0.807 1.00 92.44 94 GLY A O 1
ATOM 732 N N . LEU A 1 95 ? 3.407 -5.216 1.010 1.00 94.25 95 LEU A N 1
ATOM 733 C CA . LEU A 1 95 ? 3.520 -6.091 -0.160 1.00 94.25 95 LEU A CA 1
ATOM 734 C C . LEU A 1 95 ? 3.599 -5.289 -1.462 1.00 94.25 95 LEU A C 1
ATOM 736 O O . LEU A 1 95 ? 4.507 -5.516 -2.265 1.00 94.25 95 LEU A O 1
ATOM 740 N N . VAL A 1 96 ? 2.699 -4.322 -1.645 1.00 94.88 96 VAL A N 1
ATOM 741 C CA . VAL A 1 96 ? 2.684 -3.462 -2.837 1.00 94.88 96 VAL A CA 1
ATOM 742 C C . VAL A 1 96 ? 3.971 -2.643 -2.928 1.00 94.88 96 VAL A C 1
ATOM 744 O O . VAL A 1 96 ? 4.563 -2.546 -3.999 1.00 94.88 96 VAL A O 1
ATOM 747 N N . SER A 1 97 ? 4.462 -2.115 -1.804 1.00 94.06 97 SER A N 1
ATOM 748 C CA . SER A 1 97 ? 5.739 -1.398 -1.743 1.00 94.06 97 SER A CA 1
ATOM 749 C C . SER A 1 97 ? 6.903 -2.261 -2.241 1.00 94.06 97 SER A C 1
ATOM 751 O O . SER A 1 97 ? 7.656 -1.831 -3.113 1.00 94.06 97 SER A O 1
ATOM 753 N N . LYS A 1 98 ? 7.000 -3.520 -1.788 1.00 93.81 98 LYS A N 1
ATOM 754 C CA . LYS A 1 98 ? 8.028 -4.466 -2.260 1.00 93.81 98 LYS A CA 1
ATOM 755 C C . LYS A 1 98 ? 7.921 -4.749 -3.758 1.00 93.81 98 LYS A C 1
ATOM 757 O O . LYS A 1 98 ? 8.945 -4.808 -4.431 1.00 93.81 98 LYS A O 1
ATOM 762 N N . GLN A 1 99 ? 6.707 -4.908 -4.282 1.00 94.00 99 GLN A N 1
ATOM 763 C CA . GLN A 1 99 ? 6.480 -5.133 -5.713 1.00 94.00 99 GLN A CA 1
ATOM 764 C C . GLN A 1 99 ? 6.894 -3.917 -6.548 1.00 94.00 99 GLN A C 1
ATOM 766 O O . GLN A 1 99 ? 7.595 -4.071 -7.545 1.00 94.00 99 GLN A O 1
ATOM 771 N N . ILE A 1 100 ? 6.535 -2.708 -6.105 1.00 92.38 100 ILE A N 1
ATOM 772 C CA . ILE A 1 100 ? 6.972 -1.457 -6.735 1.00 92.38 100 ILE A CA 1
ATOM 773 C C . ILE A 1 100 ? 8.503 -1.361 -6.713 1.00 92.38 100 ILE A C 1
ATOM 775 O O . ILE A 1 100 ? 9.113 -1.086 -7.745 1.00 92.38 100 ILE A O 1
ATOM 779 N N . SER A 1 101 ? 9.146 -1.631 -5.573 1.00 90.62 101 SER A N 1
ATOM 780 C CA . SER A 1 101 ? 10.611 -1.642 -5.481 1.00 90.62 101 SER A CA 1
ATOM 781 C C . SER A 1 101 ? 11.248 -2.671 -6.413 1.00 90.62 101 SER A C 1
ATOM 783 O O . SER A 1 101 ? 12.230 -2.347 -7.071 1.00 90.62 101 SER A O 1
ATOM 785 N N . ALA A 1 102 ? 10.693 -3.881 -6.519 1.00 92.44 102 ALA A N 1
ATOM 786 C CA . ALA A 1 102 ? 11.195 -4.905 -7.435 1.00 92.44 102 ALA A CA 1
ATOM 787 C C . ALA A 1 102 ? 11.134 -4.437 -8.899 1.00 92.44 102 ALA A C 1
ATOM 789 O O . ALA A 1 102 ? 12.111 -4.579 -9.625 1.00 92.44 102 ALA A O 1
ATOM 790 N N . ILE A 1 103 ? 10.031 -3.799 -9.301 1.00 91.50 103 ILE A N 1
ATOM 791 C CA . ILE A 1 103 ? 9.843 -3.252 -10.654 1.00 91.50 103 ILE A CA 1
ATOM 792 C C . ILE A 1 103 ? 10.834 -2.120 -10.969 1.00 91.50 103 ILE A C 1
ATOM 794 O O . ILE A 1 103 ? 11.323 -2.016 -12.095 1.00 91.50 103 ILE A O 1
ATOM 798 N N . TYR A 1 104 ? 11.131 -1.252 -9.998 1.00 88.38 104 TYR A N 1
ATOM 799 C CA . TYR A 1 104 ? 12.091 -0.161 -10.199 1.00 88.38 104 TYR A CA 1
ATOM 800 C C . TYR A 1 104 ? 13.553 -0.615 -10.130 1.00 88.38 104 TYR A C 1
ATOM 802 O O . TYR A 1 104 ? 14.389 -0.024 -10.812 1.00 88.38 104 TYR A O 1
ATOM 810 N N . ASN A 1 105 ? 13.858 -1.643 -9.337 1.00 90.12 105 ASN A N 1
ATOM 811 C CA . ASN A 1 105 ? 15.217 -2.163 -9.177 1.00 90.12 105 ASN A CA 1
ATOM 812 C C . ASN A 1 105 ? 15.622 -3.137 -10.289 1.00 90.12 105 ASN A C 1
ATOM 814 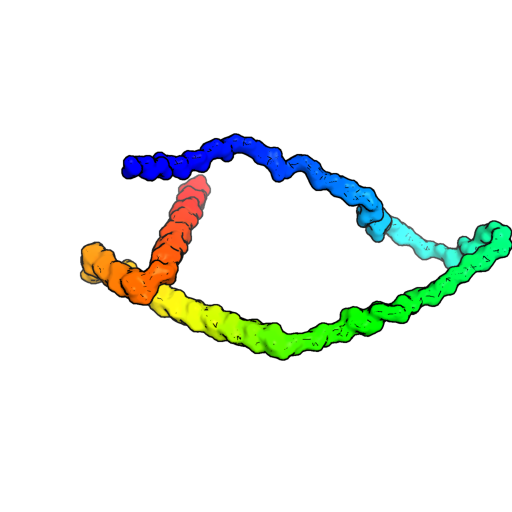O O . ASN A 1 105 ? 16.812 -3.401 -10.455 1.00 90.12 105 ASN A O 1
ATOM 818 N N . ASP A 1 106 ? 14.665 -3.664 -11.050 1.00 91.69 106 ASP A N 1
ATOM 819 C CA . ASP A 1 106 ? 14.960 -4.465 -12.230 1.00 91.69 106 ASP A CA 1
ATOM 820 C C . ASP A 1 106 ? 15.565 -3.580 -13.336 1.00 91.69 106 ASP A C 1
ATOM 822 O O . ASP A 1 106 ? 14.921 -2.678 -13.884 1.00 91.69 106 ASP A O 1
ATOM 826 N N . GLN A 1 107 ? 16.841 -3.825 -13.638 1.00 86.12 107 GLN A N 1
ATOM 827 C CA . GLN A 1 107 ? 17.598 -3.117 -14.675 1.00 86.12 107 GLN A CA 1
ATOM 828 C C . GLN A 1 107 ? 17.402 -3.722 -16.070 1.00 86.12 107 GLN A C 1
ATOM 830 O O . GLN A 1 107 ? 17.764 -3.091 -17.060 1.00 86.12 107 GLN A O 1
ATOM 835 N N . SER A 1 108 ? 16.842 -4.932 -16.157 1.00 91.25 108 SER A N 1
ATOM 836 C CA . SER A 1 108 ? 16.630 -5.645 -17.420 1.00 91.25 108 SER A CA 1
ATOM 837 C C . SER A 1 108 ? 15.320 -5.260 -18.114 1.00 91.25 108 SER A C 1
ATOM 839 O O . SER A 1 108 ? 15.153 -5.499 -19.311 1.00 91.25 108 SER A O 1
ATOM 841 N N . ILE A 1 109 ? 14.395 -4.633 -17.381 1.00 91.62 109 ILE A N 1
ATOM 842 C CA . ILE A 1 109 ? 13.081 -4.245 -17.888 1.00 91.62 109 ILE A CA 1
ATOM 843 C C . ILE A 1 109 ? 13.139 -2.928 -18.676 1.00 91.62 109 ILE A C 1
ATOM 845 O O . ILE A 1 109 ? 13.751 -1.943 -18.252 1.00 91.62 109 ILE A O 1
ATOM 849 N N . SER A 1 110 ? 12.456 -2.881 -19.824 1.00 92.69 110 SER A N 1
ATOM 850 C CA . SER A 1 110 ? 12.290 -1.638 -20.582 1.00 92.69 110 SER A CA 1
ATOM 851 C C . SER A 1 110 ? 11.379 -0.654 -19.840 1.00 92.69 110 SER A C 1
ATOM 853 O O . SER A 1 110 ? 10.555 -1.035 -19.005 1.00 92.69 110 SER A O 1
ATOM 855 N N . VAL A 1 111 ? 11.492 0.638 -20.162 1.00 90.12 111 VAL A N 1
ATOM 856 C CA . VAL A 1 111 ? 10.664 1.690 -19.544 1.00 90.12 111 VAL A CA 1
ATOM 857 C C . VAL A 1 111 ? 9.170 1.447 -19.786 1.00 90.12 111 VAL A C 1
ATOM 859 O O . VAL A 1 111 ? 8.358 1.619 -18.880 1.00 90.12 111 VAL A O 1
ATOM 862 N N . GLU A 1 112 ? 8.801 0.995 -20.983 1.00 91.81 112 GLU A N 1
ATOM 863 C CA . GLU A 1 112 ? 7.412 0.684 -21.339 1.00 91.81 112 GLU A CA 1
ATOM 864 C C . GLU A 1 112 ? 6.870 -0.507 -20.543 1.00 91.81 112 GLU A C 1
ATOM 866 O O . GLU A 1 112 ? 5.772 -0.436 -19.986 1.00 91.81 112 GLU A O 1
ATOM 871 N N . ALA A 1 113 ? 7.666 -1.573 -20.411 1.00 90.88 113 ALA A N 1
ATOM 872 C CA . ALA A 1 113 ? 7.293 -2.743 -19.624 1.00 90.88 113 ALA A CA 1
ATOM 873 C C . ALA A 1 113 ? 7.177 -2.404 -18.129 1.00 90.88 113 ALA A C 1
ATOM 875 O O . ALA A 1 113 ? 6.250 -2.867 -17.462 1.00 90.88 113 ALA A O 1
ATOM 876 N N . ARG A 1 114 ? 8.043 -1.520 -17.615 1.00 92.19 114 ARG A N 1
ATOM 877 C CA . ARG A 1 114 ? 7.939 -0.986 -16.252 1.00 92.19 114 ARG A CA 1
ATOM 878 C C . ARG A 1 114 ? 6.618 -0.248 -16.039 1.00 92.19 114 ARG A C 1
ATOM 880 O O . ARG A 1 114 ? 5.911 -0.525 -15.073 1.00 92.19 114 ARG A O 1
ATOM 887 N N . ASN A 1 115 ? 6.260 0.655 -16.951 1.00 92.06 115 ASN A N 1
ATOM 888 C CA . ASN A 1 115 ? 5.016 1.423 -16.866 1.00 92.06 115 ASN A CA 1
ATOM 889 C C . ASN A 1 115 ? 3.780 0.517 -16.943 1.00 92.06 115 ASN A C 1
ATOM 891 O O . ASN A 1 115 ? 2.841 0.706 -16.174 1.00 92.06 115 ASN A O 1
ATOM 895 N N . SER A 1 116 ? 3.801 -0.502 -17.806 1.00 94.44 116 SER A N 1
ATOM 896 C CA . SER A 1 116 ? 2.729 -1.500 -17.893 1.00 94.44 116 SER A CA 1
ATOM 897 C C . SER A 1 116 ? 2.583 -2.304 -16.595 1.00 94.44 116 SER A C 1
ATOM 899 O O . SER A 1 116 ? 1.470 -2.470 -16.096 1.00 94.44 116 SER A O 1
ATOM 901 N N . ALA A 1 117 ? 3.695 -2.734 -15.989 1.00 92.50 117 ALA A N 1
ATOM 902 C CA . ALA A 1 117 ? 3.679 -3.449 -14.713 1.00 92.50 117 ALA A CA 1
ATOM 903 C C . ALA A 1 117 ? 3.133 -2.582 -13.564 1.00 92.50 117 ALA A C 1
ATOM 905 O O . ALA A 1 117 ? 2.345 -3.058 -12.744 1.00 92.50 117 ALA A O 1
ATOM 906 N N . ILE A 1 118 ? 3.497 -1.295 -13.525 1.00 92.88 118 ILE A N 1
ATOM 907 C CA . ILE A 1 118 ? 2.941 -0.344 -12.552 1.00 92.88 118 ILE A CA 1
ATOM 908 C C . ILE A 1 118 ? 1.456 -0.086 -12.804 1.00 92.88 118 ILE A C 1
ATOM 910 O O . ILE A 1 118 ? 0.690 -0.010 -11.842 1.00 92.88 118 ILE A O 1
ATOM 914 N N . GLN A 1 119 ? 1.022 0.002 -14.060 1.00 93.81 119 GLN A N 1
ATOM 915 C CA . GLN A 1 119 ? -0.396 0.147 -14.380 1.00 93.81 119 GLN A CA 1
ATOM 916 C C . GLN A 1 119 ? -1.191 -1.074 -13.900 1.00 93.81 119 GLN A C 1
ATOM 918 O O . GLN A 1 119 ? -2.168 -0.916 -13.176 1.00 93.81 119 GLN A O 1
ATOM 923 N N . ALA A 1 120 ? -0.705 -2.288 -14.175 1.00 94.44 120 ALA A N 1
ATOM 924 C CA . ALA A 1 120 ? -1.334 -3.523 -13.708 1.00 94.44 120 ALA A CA 1
ATOM 925 C C . ALA A 1 120 ? -1.409 -3.616 -12.171 1.00 94.44 120 ALA A C 1
ATOM 927 O O . ALA A 1 120 ? -2.368 -4.162 -11.621 1.00 94.44 120 ALA A O 1
ATOM 928 N N . LEU A 1 121 ? -0.413 -3.082 -11.455 1.00 93.50 121 LEU A N 1
ATOM 929 C CA . LEU A 1 121 ? -0.469 -2.944 -9.996 1.00 93.50 121 LEU A CA 1
ATOM 930 C C . LEU A 1 121 ? -1.473 -1.885 -9.546 1.00 93.50 121 LEU A C 1
ATOM 932 O O . LEU A 1 121 ? -2.166 -2.092 -8.553 1.00 93.50 121 LEU A O 1
ATOM 936 N N . THR A 1 122 ? -1.558 -0.767 -10.264 1.00 94.19 122 THR A N 1
ATOM 937 C CA . THR A 1 122 ? -2.498 0.323 -9.972 1.00 94.19 122 THR A CA 1
ATOM 938 C C . THR A 1 122 ? -3.938 -0.150 -10.122 1.00 94.19 122 THR A C 1
ATOM 940 O O . THR A 1 122 ? -4.763 0.155 -9.268 1.00 94.19 122 THR A O 1
ATOM 943 N N . ASP A 1 123 ? -4.229 -0.967 -11.132 1.00 94.38 123 ASP A N 1
ATOM 944 C CA . ASP A 1 123 ? -5.567 -1.522 -11.344 1.00 94.38 123 ASP A CA 1
ATOM 945 C C . ASP A 1 123 ? -5.976 -2.474 -10.202 1.00 94.38 123 ASP A C 1
ATOM 947 O O . ASP A 1 123 ? -7.135 -2.496 -9.789 1.00 94.38 123 ASP A O 1
ATOM 951 N N . LYS A 1 124 ? -5.016 -3.225 -9.639 1.00 93.69 124 LYS A N 1
ATOM 952 C CA . LYS A 1 124 ? -5.239 -4.107 -8.477 1.00 93.69 124 LYS A CA 1
ATOM 953 C C . LYS A 1 124 ? -5.356 -3.338 -7.160 1.00 93.69 124 LYS A C 1
ATOM 955 O O . LYS A 1 124 ? -6.161 -3.706 -6.310 1.00 93.69 124 LYS A O 1
ATOM 960 N N . TYR A 1 125 ? -4.567 -2.279 -6.993 1.00 93.88 125 TYR A N 1
ATOM 961 C CA . TYR A 1 125 ? -4.451 -1.513 -5.751 1.00 93.88 125 TYR A CA 1
ATOM 962 C C . TYR A 1 125 ? -4.578 0.003 -6.003 1.00 93.88 125 TYR A C 1
ATOM 964 O O . TYR A 1 125 ? -3.621 0.762 -5.789 1.00 93.88 125 TYR A O 1
ATOM 972 N N . PRO A 1 126 ? -5.771 0.490 -6.397 1.00 93.38 126 PRO A N 1
ATOM 973 C CA . PRO A 1 126 ? -5.955 1.837 -6.951 1.00 93.38 126 PRO A CA 1
ATOM 974 C C . PRO A 1 126 ? -5.701 2.970 -5.957 1.00 93.38 126 PRO A C 1
ATOM 976 O O . PRO A 1 126 ? -5.415 4.094 -6.356 1.00 93.38 126 PRO A O 1
ATOM 979 N N . LYS A 1 127 ? -5.796 2.700 -4.651 1.00 92.06 127 LYS A N 1
ATOM 980 C CA . LYS A 1 127 ? -5.540 3.698 -3.600 1.00 92.06 127 LYS A CA 1
ATOM 981 C C . LYS A 1 127 ? -4.103 3.657 -3.079 1.00 92.06 127 LYS A C 1
ATOM 983 O O . LYS A 1 127 ? -3.552 4.695 -2.725 1.00 92.06 127 LYS A O 1
ATOM 988 N N . ILE A 1 128 ? -3.501 2.469 -3.031 1.00 92.12 128 ILE A N 1
ATOM 989 C CA . ILE A 1 128 ? -2.191 2.246 -2.408 1.00 92.12 128 ILE A CA 1
ATOM 990 C C . ILE A 1 128 ? -1.069 2.662 -3.360 1.00 92.12 128 ILE A C 1
ATOM 992 O O . ILE A 1 128 ? -0.161 3.384 -2.951 1.00 92.12 128 ILE A O 1
ATOM 996 N N . VAL A 1 129 ? -1.142 2.260 -4.634 1.00 92.88 129 VAL A N 1
ATOM 997 C CA . VAL A 1 129 ? -0.058 2.506 -5.599 1.00 92.88 129 VAL A CA 1
ATOM 998 C C . VAL A 1 129 ? 0.182 4.002 -5.829 1.00 92.88 129 VAL A C 1
ATOM 1000 O O . VAL A 1 129 ? 1.322 4.434 -5.650 1.00 92.88 129 VAL A O 1
ATOM 1003 N N . PRO A 1 130 ? -0.834 4.846 -6.111 1.00 93.75 130 PRO A N 1
ATOM 1004 C CA . PRO A 1 130 ? -0.601 6.281 -6.291 1.00 93.75 130 PRO A CA 1
ATOM 1005 C C . PRO A 1 130 ? -0.059 6.964 -5.030 1.00 93.75 130 PRO A C 1
ATOM 1007 O O . PRO A 1 130 ? 0.788 7.854 -5.120 1.00 93.75 130 PRO A O 1
ATOM 1010 N N . ALA A 1 131 ? -0.514 6.539 -3.846 1.00 91.88 131 ALA A N 1
ATOM 1011 C CA . ALA A 1 131 ? -0.030 7.068 -2.576 1.00 91.88 131 ALA A CA 1
ATOM 1012 C C . ALA A 1 131 ? 1.451 6.727 -2.348 1.00 91.88 131 ALA A C 1
ATOM 1014 O O . ALA A 1 131 ? 2.232 7.609 -1.986 1.00 91.88 131 ALA A O 1
ATOM 1015 N N . LEU A 1 132 ? 1.849 5.479 -2.620 1.00 92.25 132 LEU A N 1
ATOM 1016 C CA . LEU A 1 132 ? 3.238 5.034 -2.522 1.00 92.25 132 LEU A CA 1
ATOM 1017 C C . LEU A 1 132 ? 4.138 5.737 -3.539 1.00 92.25 132 LEU A C 1
ATOM 1019 O O . LEU A 1 132 ? 5.197 6.229 -3.162 1.00 92.25 132 LEU A O 1
ATOM 1023 N N . LEU A 1 133 ? 3.718 5.859 -4.799 1.00 90.81 133 LEU A N 1
ATOM 1024 C CA . LEU A 1 133 ? 4.496 6.566 -5.822 1.00 90.81 133 LEU A CA 1
ATOM 1025 C C . LEU A 1 133 ? 4.689 8.048 -5.471 1.00 90.81 133 LEU A C 1
ATOM 1027 O O . LEU A 1 133 ? 5.790 8.582 -5.611 1.00 90.81 133 LEU A O 1
ATOM 1031 N N . ASN A 1 134 ? 3.652 8.707 -4.947 1.00 92.69 134 ASN A N 1
ATOM 1032 C CA . ASN A 1 134 ? 3.754 10.082 -4.458 1.00 92.69 134 ASN A CA 1
ATOM 1033 C C . ASN A 1 134 ? 4.722 10.189 -3.268 1.00 92.69 134 ASN A C 1
ATOM 1035 O O . ASN A 1 134 ? 5.560 11.090 -3.225 1.00 92.69 134 ASN A O 1
ATOM 1039 N N . LEU A 1 135 ? 4.642 9.256 -2.314 1.00 90.25 135 LEU A N 1
ATOM 1040 C CA . LEU A 1 135 ? 5.553 9.202 -1.172 1.00 90.25 135 LEU A CA 1
ATOM 1041 C C . LEU A 1 135 ? 7.008 9.018 -1.621 1.00 90.25 135 LEU A C 1
ATOM 1043 O O . LEU A 1 135 ? 7.868 9.791 -1.204 1.00 90.25 135 LEU A O 1
ATOM 1047 N N . ILE A 1 136 ? 7.273 8.060 -2.513 1.00 87.44 136 ILE A N 1
ATOM 1048 C CA . ILE A 1 136 ? 8.599 7.823 -3.101 1.00 87.44 136 ILE A CA 1
ATOM 1049 C C . ILE A 1 136 ? 9.102 9.095 -3.792 1.00 87.44 136 ILE A C 1
ATOM 1051 O O . ILE A 1 136 ? 10.225 9.531 -3.539 1.00 87.44 136 ILE A O 1
ATOM 1055 N N . GLY A 1 137 ? 8.258 9.748 -4.595 1.00 87.12 137 GLY A N 1
ATOM 1056 C CA . GLY A 1 137 ? 8.601 11.004 -5.261 1.00 87.12 137 GLY A CA 1
ATOM 1057 C C . GLY A 1 137 ? 8.944 12.135 -4.285 1.00 87.12 137 GLY A C 1
ATOM 1058 O O . GLY A 1 137 ? 9.885 12.892 -4.522 1.00 87.12 137 GLY A O 1
ATOM 1059 N N . LYS A 1 138 ? 8.224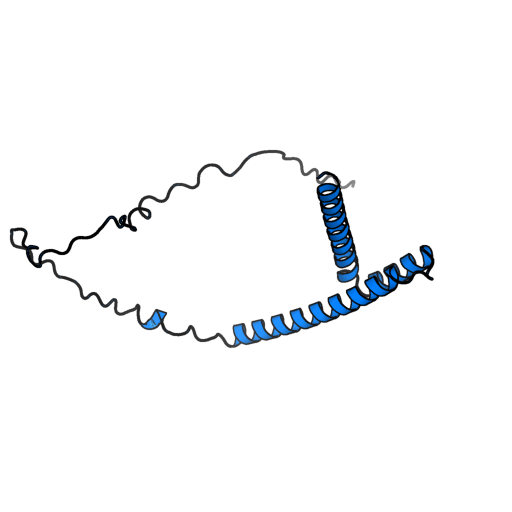 12.250 -3.161 1.00 91.12 138 LYS A N 1
ATOM 1060 C CA . LYS A 1 138 ? 8.527 13.227 -2.100 1.00 91.12 138 LYS A CA 1
ATOM 1061 C C . LYS A 1 138 ? 9.844 12.916 -1.391 1.00 91.12 138 LYS A C 1
ATOM 1063 O O . LYS A 1 138 ? 10.646 13.827 -1.208 1.00 91.12 138 LYS A O 1
ATOM 1068 N N . ILE A 1 139 ? 10.086 11.655 -1.034 1.00 87.94 139 ILE A N 1
ATOM 1069 C CA . ILE A 1 139 ? 11.335 11.221 -0.389 1.00 87.94 139 ILE A CA 1
ATOM 1070 C C . ILE A 1 139 ? 12.528 11.497 -1.308 1.00 87.94 139 ILE A C 1
ATOM 1072 O O . ILE A 1 139 ? 13.531 12.054 -0.868 1.00 87.94 139 ILE A O 1
ATOM 1076 N N . HIS A 1 140 ? 12.401 11.186 -2.599 1.00 85.88 140 HIS A N 1
ATOM 1077 C CA . HIS A 1 140 ? 13.456 11.440 -3.575 1.00 85.88 140 HIS A CA 1
ATOM 1078 C C . HIS A 1 140 ? 13.809 12.934 -3.671 1.00 85.88 140 HIS A C 1
ATOM 1080 O O . HIS A 1 140 ? 14.985 13.293 -3.658 1.00 85.88 140 HIS A O 1
ATOM 1086 N N . LYS A 1 141 ? 12.802 13.821 -3.673 1.00 84.19 141 LYS A N 1
ATOM 1087 C CA . LYS A 1 141 ? 13.011 15.281 -3.649 1.00 84.19 141 LYS A CA 1
ATOM 1088 C C . LYS A 1 141 ? 13.738 15.754 -2.387 1.00 84.19 141 LYS A C 1
ATOM 1090 O O . LYS A 1 141 ? 14.618 16.603 -2.485 1.00 84.19 141 LYS A O 1
ATOM 1095 N N . ILE A 1 142 ? 13.382 15.214 -1.219 1.00 83.31 142 ILE A N 1
ATOM 1096 C CA . ILE A 1 142 ? 14.033 15.557 0.057 1.00 83.31 142 ILE A CA 1
ATOM 1097 C C . ILE A 1 142 ? 15.504 15.126 0.038 1.00 83.31 142 ILE A C 1
ATOM 1099 O O . ILE A 1 142 ? 16.381 15.923 0.364 1.00 83.31 142 ILE A O 1
ATOM 1103 N N . ASN A 1 143 ? 15.786 13.897 -0.398 1.00 79.88 143 ASN A N 1
ATOM 1104 C CA . ASN A 1 143 ? 17.154 13.382 -0.468 1.00 79.88 143 ASN A CA 1
ATOM 1105 C C . ASN A 1 143 ? 18.029 14.209 -1.418 1.00 79.88 143 ASN A C 1
ATOM 1107 O O . ASN A 1 143 ? 19.161 14.532 -1.072 1.00 79.88 143 ASN A O 1
ATOM 1111 N N . HIS A 1 144 ? 17.485 14.609 -2.569 1.00 75.56 144 HIS A N 1
ATOM 1112 C CA . HIS A 1 144 ? 18.185 15.460 -3.530 1.00 75.56 144 HIS A CA 1
ATOM 1113 C C . HIS A 1 144 ? 18.452 16.878 -2.993 1.00 75.56 144 HIS A C 1
ATOM 1115 O O . HIS A 1 144 ? 19.476 17.490 -3.292 1.00 75.56 144 HIS A O 1
ATOM 1121 N N . TYR A 1 145 ? 17.538 17.434 -2.193 1.00 76.44 145 TYR A N 1
ATOM 1122 C CA . TYR A 1 145 ? 17.767 18.724 -1.539 1.00 76.44 145 TYR A CA 1
ATOM 1123 C C . TYR A 1 145 ? 18.900 18.639 -0.508 1.00 76.44 145 TYR A C 1
ATOM 1125 O O . TYR A 1 145 ? 19.770 19.507 -0.468 1.00 76.44 145 TYR A O 1
ATOM 1133 N N . ASN A 1 146 ? 18.917 17.569 0.287 1.00 72.50 146 ASN A N 1
ATOM 1134 C CA . ASN A 1 146 ? 19.945 17.356 1.299 1.00 72.50 146 ASN A CA 1
ATOM 1135 C C . ASN A 1 146 ? 21.323 17.116 0.670 1.00 72.50 146 ASN A C 1
ATOM 1137 O O . ASN A 1 146 ? 22.294 17.708 1.126 1.00 72.50 146 ASN A O 1
ATOM 1141 N N . SER A 1 147 ? 21.428 16.325 -0.404 1.00 69.62 147 SER A N 1
ATOM 1142 C CA . SER A 1 147 ? 22.717 16.090 -1.071 1.00 69.62 147 SER A CA 1
ATOM 1143 C C . SER A 1 147 ? 23.353 17.383 -1.590 1.00 69.62 147 SER A C 1
ATOM 1145 O O . SER A 1 147 ? 24.550 17.583 -1.417 1.00 69.62 147 SER A O 1
ATOM 1147 N N . MET A 1 148 ? 22.554 18.309 -2.133 1.00 63.19 148 MET A N 1
ATOM 1148 C CA . MET A 1 148 ? 23.052 19.605 -2.614 1.00 63.19 148 MET A CA 1
ATOM 1149 C C . MET A 1 148 ? 23.415 20.601 -1.504 1.00 63.19 148 MET A C 1
ATOM 1151 O O . MET A 1 148 ? 24.129 21.565 -1.772 1.00 63.19 148 MET A O 1
ATOM 1155 N N . GLN A 1 149 ? 22.924 20.410 -0.278 1.00 59.34 149 GLN A N 1
ATOM 1156 C CA . GLN A 1 149 ? 23.342 21.195 0.890 1.00 59.34 149 GLN A CA 1
ATOM 1157 C C . GLN A 1 149 ? 24.730 20.757 1.380 1.00 59.34 149 GLN A C 1
ATOM 1159 O O . GLN A 1 149 ? 25.551 21.605 1.713 1.00 59.34 149 GLN A O 1
ATOM 1164 N N . TYR A 1 150 ? 25.013 19.451 1.371 1.00 58.72 150 TYR A N 1
ATOM 1165 C CA . TYR A 1 150 ? 26.315 18.917 1.784 1.00 58.72 150 TYR A CA 1
ATOM 1166 C C . TYR A 1 150 ? 27.434 19.169 0.767 1.00 58.72 150 TYR A C 1
ATOM 1168 O O . TYR A 1 150 ? 28.585 19.262 1.164 1.00 58.72 150 TYR A O 1
ATOM 1176 N N . GLU A 1 151 ? 27.115 19.318 -0.520 1.00 53.62 151 GLU A N 1
ATOM 1177 C CA . GLU A 1 151 ? 28.105 19.604 -1.574 1.00 53.62 151 GLU A CA 1
ATOM 1178 C C . GLU A 1 151 ? 28.558 21.081 -1.612 1.00 53.62 151 GLU A C 1
ATOM 1180 O O . GLU A 1 151 ? 29.484 21.432 -2.338 1.00 53.62 151 GLU A O 1
ATOM 1185 N N . ARG A 1 152 ? 27.890 21.966 -0.855 1.00 52.56 152 ARG A N 1
ATOM 1186 C CA . ARG A 1 152 ? 28.189 23.412 -0.779 1.00 52.56 152 ARG A CA 1
ATOM 1187 C C . ARG A 1 152 ? 28.963 23.830 0.480 1.00 52.56 152 ARG A C 1
ATOM 1189 O O . ARG A 1 152 ? 29.167 25.030 0.668 1.00 52.56 152 ARG A O 1
ATOM 1196 N N . LEU A 1 153 ? 29.341 22.878 1.331 1.00 50.28 153 LEU A N 1
ATOM 1197 C CA . LEU A 1 153 ? 30.208 23.071 2.500 1.00 50.28 153 LEU A CA 1
ATOM 1198 C C . LEU A 1 153 ? 31.601 22.515 2.199 1.00 50.28 153 LEU A C 1
ATOM 1200 O O . LEU A 1 153 ? 32.574 23.146 2.664 1.00 50.28 153 LEU A O 1
#

pLDDT: mean 70.67, std 20.23, range [34.88, 95.38]

Radius of gyration: 33.19 Å; chains: 1; bounding box: 64×45×88 Å

Secondary structure (DSSP, 8-state):
-------------------PPPPTTSS-SS----------------SSS-------S--TTSGGGSS-----HHHHHHHHHHHHHHHHHHHHHHHHHHHHHHHHH-SSS-HHHHHHHHHHHHHHSTTHHHHHHHHHHHHHHHHHHHHHHHTT-

Foldseek 3Di:
DDDDDDPPPDDDDDDPDDDDDPDPDDPPPDDDDDDDDDDDDDDPDDDDDDDPPPDPPDPPPCVCVPVPPPCPVVVVVVVVVVVVVVVVVVVVLVVLLVQLVVLVPDPPDDPVRSVVSLVVSCVVPVPNSVVSVVVVVVVVVVVVVVVVVVVVD

Sequence (153 aa):
MLGPVFLLLTVLSAHAFRGLPSLPGYLNAFGTTSSSAEADNSGRFYNRGLRVKTYPRVYNGLENLAELKEKDPVLSQIRQNVQLDIQKISDEVGLVSKQISAIYNDQSISVEARNSAIQALTDKYPKIVPALLNLIGKIHKINHYNSMQYERL